Protein AF-A0A2N2JQS7-F1 (afdb_monomer)

Mean predicted aligned error: 2.93 Å

Structure (mmCIF, N/CA/C/O backbone):
data_AF-A0A2N2JQS7-F1
#
_entry.id   AF-A0A2N2JQS7-F1
#
loop_
_atom_site.group_PDB
_atom_site.id
_atom_site.type_symbol
_atom_site.label_atom_id
_atom_site.label_alt_id
_atom_site.label_comp_id
_atom_site.label_asym_id
_atom_site.label_entity_id
_atom_site.label_seq_id
_atom_site.pdbx_PDB_ins_code
_atom_site.Cartn_x
_atom_site.Cartn_y
_atom_site.Cartn_z
_atom_site.occupancy
_atom_site.B_iso_or_equiv
_atom_site.auth_seq_id
_atom_site.auth_comp_id
_atom_site.auth_asym_id
_atom_site.auth_atom_id
_atom_site.pdbx_PDB_model_num
ATOM 1 N N . MET A 1 1 ? 7.201 -9.033 -6.638 1.00 86.69 1 MET A N 1
ATOM 2 C CA . MET A 1 1 ? 7.121 -8.106 -5.489 1.00 86.69 1 MET A CA 1
ATOM 3 C C . MET A 1 1 ? 5.930 -7.166 -5.585 1.00 86.69 1 MET A C 1
ATOM 5 O O . MET A 1 1 ? 5.129 -7.233 -4.677 1.00 86.69 1 MET A O 1
ATOM 9 N N . ALA A 1 2 ? 5.724 -6.403 -6.671 1.00 93.50 2 ALA A N 1
ATOM 10 C CA . ALA A 1 2 ? 4.590 -5.461 -6.773 1.00 93.50 2 ALA A CA 1
ATOM 11 C C . ALA A 1 2 ? 3.211 -6.071 -6.422 1.00 93.50 2 ALA A C 1
ATOM 13 O O . ALA A 1 2 ? 2.520 -5.551 -5.557 1.00 93.50 2 ALA A O 1
ATOM 14 N N . MET A 1 3 ? 2.851 -7.218 -7.015 1.00 95.75 3 MET A N 1
ATOM 15 C CA . MET A 1 3 ? 1.593 -7.921 -6.697 1.00 95.75 3 MET A CA 1
ATOM 16 C C . MET A 1 3 ? 1.511 -8.414 -5.243 1.00 95.75 3 MET A C 1
ATOM 18 O O . MET A 1 3 ? 0.441 -8.385 -4.651 1.00 95.75 3 MET A O 1
ATOM 22 N N . ILE A 1 4 ? 2.635 -8.839 -4.654 1.00 95.81 4 ILE A N 1
ATOM 23 C CA . ILE A 1 4 ? 2.685 -9.278 -3.248 1.00 95.81 4 ILE A CA 1
ATOM 24 C C . ILE A 1 4 ? 2.451 -8.077 -2.328 1.00 95.81 4 ILE A C 1
ATOM 26 O O . ILE A 1 4 ? 1.682 -8.171 -1.383 1.00 95.81 4 ILE A O 1
ATOM 30 N N . SER A 1 5 ? 3.078 -6.936 -2.627 1.00 97.12 5 SER A N 1
ATOM 31 C CA . SER A 1 5 ? 2.879 -5.694 -1.879 1.00 97.12 5 SER A CA 1
ATOM 32 C C . SER A 1 5 ? 1.439 -5.185 -1.986 1.00 97.12 5 SER A C 1
ATOM 34 O O . SER A 1 5 ? 0.884 -4.753 -0.984 1.00 97.12 5 SER A O 1
ATOM 36 N N . LEU A 1 6 ? 0.809 -5.303 -3.162 1.00 97.94 6 LEU A N 1
ATOM 37 C CA . LEU A 1 6 ? -0.615 -5.000 -3.325 1.00 97.94 6 LEU A CA 1
ATOM 38 C C . LEU A 1 6 ? -1.482 -5.885 -2.420 1.00 97.94 6 LEU A C 1
ATOM 40 O O . LEU A 1 6 ? -2.264 -5.353 -1.641 1.00 97.94 6 LEU A O 1
ATOM 44 N N . GLY A 1 7 ? -1.289 -7.207 -2.465 1.00 97.94 7 GLY A N 1
ATOM 45 C CA . GLY A 1 7 ? -2.045 -8.134 -1.617 1.00 97.94 7 GLY A CA 1
ATOM 46 C C . GLY A 1 7 ? -1.824 -7.891 -0.121 1.00 97.94 7 GLY A C 1
ATOM 47 O O . GLY A 1 7 ? -2.748 -8.018 0.674 1.00 97.94 7 GLY A O 1
ATOM 48 N N . LEU A 1 8 ? -0.616 -7.476 0.270 1.00 97.88 8 LEU A N 1
ATOM 49 C CA . LEU A 1 8 ? -0.320 -7.089 1.648 1.00 97.88 8 LEU A CA 1
ATOM 50 C C . LEU A 1 8 ? -1.100 -5.835 2.068 1.00 97.88 8 LEU A C 1
ATOM 52 O O . LEU A 1 8 ? -1.670 -5.806 3.154 1.00 97.88 8 LEU A O 1
ATOM 56 N N . ALA A 1 9 ? -1.143 -4.813 1.209 1.00 98.31 9 ALA A N 1
ATOM 57 C CA . ALA A 1 9 ? -1.912 -3.597 1.460 1.00 98.31 9 ALA A CA 1
ATOM 58 C C . ALA A 1 9 ? -3.422 -3.883 1.544 1.00 98.31 9 ALA A C 1
ATOM 60 O O . ALA A 1 9 ? -4.095 -3.354 2.425 1.00 98.31 9 ALA A O 1
ATOM 61 N N . GLU A 1 10 ? -3.940 -4.750 0.668 1.00 98.38 10 GLU A N 1
ATOM 62 C CA . GLU A 1 10 ? -5.335 -5.209 0.686 1.00 98.38 10 GLU A CA 1
ATOM 63 C C . GLU A 1 10 ? -5.673 -5.932 1.995 1.00 98.38 10 GLU A C 1
ATOM 65 O O . GLU A 1 10 ? -6.642 -5.561 2.654 1.00 98.38 10 GLU A O 1
ATOM 70 N N . ALA A 1 11 ? -4.837 -6.885 2.425 1.00 98.31 11 ALA A N 1
ATOM 71 C CA . ALA A 1 11 ? -5.040 -7.615 3.677 1.00 98.31 11 ALA A CA 1
ATOM 72 C C . ALA A 1 11 ? -5.053 -6.680 4.897 1.00 98.31 11 ALA A C 1
ATOM 74 O O . ALA A 1 11 ? -5.934 -6.767 5.751 1.00 98.31 11 ALA A O 1
ATOM 75 N N . VAL A 1 12 ? -4.115 -5.727 4.954 1.00 98.44 12 VAL A N 1
ATOM 76 C CA . VAL A 1 12 ? -4.099 -4.710 6.015 1.00 98.44 12 VAL A CA 1
ATOM 77 C C . VAL A 1 12 ? -5.382 -3.880 5.998 1.00 98.44 12 VAL A C 1
ATOM 79 O O . VAL A 1 12 ? -5.969 -3.640 7.054 1.00 98.44 12 VAL A O 1
ATOM 82 N N . PHE A 1 13 ? -5.815 -3.423 4.822 1.00 98.62 13 PHE A N 1
ATOM 83 C CA . PHE A 1 13 ? -7.019 -2.609 4.685 1.00 98.62 13 PHE A CA 1
ATOM 84 C C . PHE A 1 13 ? -8.270 -3.355 5.160 1.00 98.62 13 PHE A C 1
ATOM 86 O O . PHE A 1 13 ? -9.073 -2.779 5.896 1.00 98.62 13 PHE A O 1
ATOM 93 N N . GLU A 1 14 ? -8.425 -4.624 4.782 1.00 98.44 14 GLU A N 1
ATOM 94 C CA . GLU A 1 14 ? -9.558 -5.460 5.189 1.00 98.44 14 GLU A CA 1
ATOM 95 C C . GLU A 1 14 ? -9.620 -5.628 6.712 1.00 98.44 14 GLU A C 1
ATOM 97 O O . GLU A 1 14 ? -10.659 -5.337 7.319 1.00 98.44 14 GLU A O 1
ATOM 102 N N . ASP A 1 15 ? -8.496 -5.982 7.339 1.00 98.06 15 ASP A N 1
ATOM 103 C CA . ASP A 1 15 ? -8.399 -6.137 8.794 1.00 98.06 15 ASP A CA 1
ATOM 104 C C . ASP A 1 15 ? -8.673 -4.811 9.521 1.00 98.06 15 ASP A C 1
ATOM 106 O O . ASP A 1 15 ? -9.415 -4.764 10.509 1.00 98.06 15 ASP A O 1
ATOM 110 N N . CYS A 1 16 ? -8.140 -3.697 9.009 1.00 98.25 16 CYS A N 1
ATOM 111 C CA . CYS A 1 16 ? -8.387 -2.360 9.553 1.00 98.25 16 CYS A CA 1
ATOM 112 C C . CYS A 1 16 ? -9.844 -1.933 9.427 1.00 98.25 16 CYS A C 1
ATOM 114 O O . CYS A 1 16 ? -10.396 -1.344 10.362 1.00 98.25 16 CYS A O 1
ATOM 116 N N . LEU A 1 17 ? -10.480 -2.224 8.295 1.00 98.50 17 LEU A N 1
ATOM 117 C CA . LEU A 1 17 ? -11.877 -1.899 8.058 1.00 98.50 17 LEU A CA 1
ATOM 118 C C . LEU A 1 17 ? -12.795 -2.706 8.982 1.00 98.50 17 LEU A C 1
ATOM 120 O O . LEU A 1 17 ? -13.747 -2.141 9.525 1.00 98.50 17 LEU A O 1
ATOM 124 N N . ALA A 1 18 ? -12.519 -4.000 9.167 1.00 98.19 18 ALA A N 1
ATOM 125 C CA . ALA A 1 18 ? -13.264 -4.861 10.080 1.00 98.19 18 ALA A CA 1
ATOM 126 C C . ALA A 1 18 ? -13.116 -4.380 11.530 1.00 98.19 18 ALA A C 1
ATOM 128 O O . ALA A 1 18 ? -14.108 -4.027 12.174 1.00 98.19 18 ALA A O 1
ATOM 129 N N . TYR A 1 19 ? -11.876 -4.226 12.001 1.00 97.88 19 TYR A N 1
ATOM 130 C CA . TYR A 1 19 ? -11.593 -3.773 13.362 1.00 97.88 19 TYR A CA 1
ATOM 131 C C . TYR A 1 19 ? -1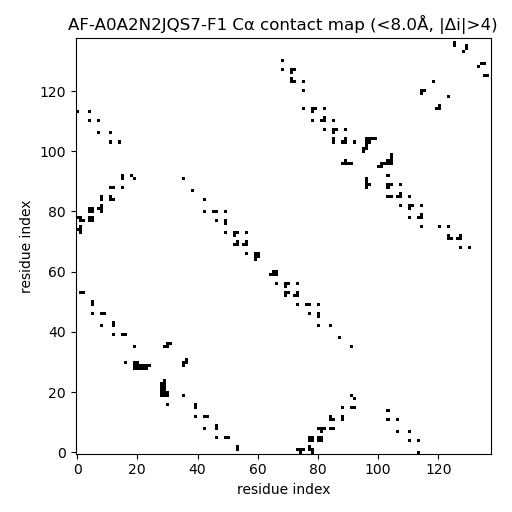2.190 -2.391 13.655 1.00 97.88 19 TYR A C 1
ATOM 133 O O . TYR A 1 19 ? -12.733 -2.156 14.736 1.00 97.88 19 TYR A O 1
ATOM 141 N N . SER A 1 20 ? -12.177 -1.481 12.675 1.00 97.88 20 SER A N 1
ATOM 142 C CA . SER A 1 20 ? -12.731 -0.133 12.844 1.00 97.88 20 SER A CA 1
ATOM 143 C C . SER A 1 20 ? -14.248 -0.102 13.037 1.00 97.88 20 SER A C 1
ATOM 145 O O . SER A 1 20 ? -14.774 0.847 13.628 1.00 97.88 20 SER A O 1
ATOM 147 N N . LYS A 1 21 ? -14.962 -1.123 12.551 1.00 98.06 21 LYS A N 1
ATOM 148 C CA . LYS A 1 21 ? -16.414 -1.265 12.732 1.00 98.06 21 LYS A CA 1
ATOM 149 C C . LYS A 1 21 ? -16.766 -1.870 14.090 1.00 98.06 21 LYS A C 1
ATOM 151 O O . LYS A 1 21 ? -17.799 -1.516 14.653 1.00 98.06 21 LYS A O 1
ATOM 156 N N . GLU A 1 22 ? -15.920 -2.752 14.611 1.00 97.25 22 GLU A N 1
ATOM 157 C CA . GLU A 1 22 ? -16.182 -3.511 15.838 1.00 97.25 22 GLU A CA 1
ATOM 158 C C . GLU A 1 22 ? -15.661 -2.813 17.096 1.00 97.25 22 GLU A C 1
ATOM 160 O O . GLU A 1 22 ? -16.313 -2.815 18.143 1.00 97.25 22 GLU A O 1
ATOM 165 N N . ARG A 1 23 ? -14.481 -2.189 17.018 1.00 97.19 23 ARG A N 1
ATOM 166 C CA . ARG A 1 23 ? -13.833 -1.586 18.181 1.00 97.19 23 ARG A CA 1
ATOM 167 C C . ARG A 1 23 ? -14.579 -0.336 18.634 1.00 97.19 23 ARG A C 1
ATOM 169 O O . ARG A 1 23 ? -14.676 0.642 17.897 1.00 97.19 23 ARG A O 1
ATOM 176 N N . ILE A 1 24 ? -15.016 -0.330 19.892 1.00 97.06 24 ILE A N 1
ATOM 177 C CA . ILE A 1 24 ? -15.674 0.816 20.531 1.00 97.06 24 ILE A CA 1
ATOM 178 C C . ILE A 1 24 ? -14.660 1.608 21.365 1.00 97.06 24 ILE A C 1
ATOM 180 O O . ILE A 1 24 ? -13.973 1.052 22.223 1.00 97.06 24 ILE A O 1
ATOM 184 N N . ALA A 1 25 ? -14.601 2.921 21.150 1.00 95.44 25 ALA A N 1
ATOM 185 C CA . ALA A 1 25 ? -13.893 3.868 22.005 1.00 95.44 25 ALA A CA 1
ATOM 186 C C . ALA A 1 25 ? -14.729 5.141 22.169 1.00 95.44 25 ALA A C 1
ATOM 188 O O . ALA A 1 25 ? -15.430 5.560 21.250 1.00 95.44 25 ALA A O 1
ATOM 189 N N . PHE A 1 26 ? -14.681 5.756 23.353 1.00 95.50 26 PHE A N 1
ATOM 190 C CA . PHE A 1 26 ? -15.491 6.942 23.670 1.00 95.50 26 PHE A CA 1
ATOM 191 C C . PHE A 1 26 ? -16.990 6.760 23.343 1.00 95.50 26 PHE A C 1
ATOM 193 O O . PHE A 1 26 ? -17.648 7.671 22.845 1.00 95.50 26 PHE A O 1
ATOM 200 N N . GLY A 1 27 ? -17.522 5.556 23.591 1.00 96.19 27 GLY A N 1
ATOM 201 C CA . GLY A 1 27 ? -18.941 5.229 23.420 1.00 96.19 27 GLY A CA 1
ATOM 202 C C . GLY A 1 27 ? -19.411 4.974 21.983 1.00 96.19 27 GLY A C 1
ATOM 203 O O . GLY A 1 27 ? -20.608 4.795 21.781 1.00 96.19 27 GLY A O 1
ATOM 204 N N . LYS A 1 28 ? -18.515 4.937 20.988 1.00 96.19 28 LYS A N 1
ATOM 205 C CA . LYS A 1 28 ? -18.867 4.675 19.581 1.00 96.19 28 LYS A CA 1
ATOM 206 C C . LYS A 1 28 ? -17.802 3.851 18.846 1.00 96.19 28 LYS A C 1
ATOM 208 O O . LYS A 1 28 ? -16.660 3.809 19.304 1.00 96.19 28 LYS A O 1
ATOM 213 N N . PRO A 1 29 ? -18.142 3.199 17.719 1.00 97.81 29 PRO A N 1
ATOM 214 C CA . PRO A 1 29 ? -17.155 2.550 16.862 1.00 97.81 29 PRO A CA 1
ATOM 215 C C . PRO A 1 29 ? -16.064 3.523 16.411 1.00 97.81 29 PRO A C 1
ATOM 217 O O . PRO A 1 29 ? -16.367 4.662 16.039 1.00 97.81 29 PRO A O 1
ATOM 220 N N . ILE A 1 30 ? -14.804 3.084 16.401 1.00 97.94 30 ILE A N 1
ATOM 221 C CA . ILE A 1 30 ? -13.679 3.957 16.035 1.00 97.94 30 ILE A CA 1
ATOM 222 C C . ILE A 1 30 ? -13.748 4.434 14.578 1.00 97.94 30 ILE A C 1
ATOM 224 O O . ILE A 1 30 ? -13.289 5.531 14.270 1.00 97.94 30 ILE A O 1
ATOM 228 N N . GLY A 1 31 ? -14.417 3.684 13.698 1.00 97.38 31 GLY A N 1
ATOM 229 C CA . GLY A 1 31 ? -14.698 4.089 12.320 1.00 97.38 31 GLY A CA 1
ATOM 230 C C . GLY A 1 31 ? -15.603 5.323 12.183 1.00 97.38 31 GLY A C 1
ATOM 231 O O . GLY A 1 31 ? -15.787 5.816 11.074 1.00 97.38 31 GLY A O 1
ATOM 232 N N . GLN A 1 32 ? -16.170 5.852 13.277 1.00 97.62 32 GLN A N 1
ATOM 233 C CA . GLN A 1 32 ? -16.872 7.143 13.276 1.00 97.62 32 GLN A CA 1
ATOM 234 C C . GLN A 1 32 ? -15.938 8.349 13.457 1.00 97.62 32 GLN A C 1
ATOM 236 O O . GLN A 1 32 ? -16.378 9.489 13.303 1.00 97.62 32 GLN A O 1
ATOM 241 N N . PHE A 1 33 ? -14.672 8.145 13.829 1.00 97.81 33 PHE A N 1
ATOM 242 C CA . PHE A 1 33 ? -13.710 9.239 13.935 1.00 97.81 33 PHE A CA 1
ATOM 243 C C . PHE A 1 33 ? -13.139 9.566 12.555 1.00 97.81 33 PHE A C 1
ATOM 245 O O . PHE A 1 33 ? -12.609 8.686 11.878 1.00 97.81 33 PHE A O 1
ATOM 252 N N . MET A 1 34 ? -13.189 10.844 12.165 1.00 97.62 34 MET A N 1
ATOM 253 C CA . MET A 1 34 ? -12.724 11.308 10.849 1.00 97.62 34 MET A CA 1
ATOM 254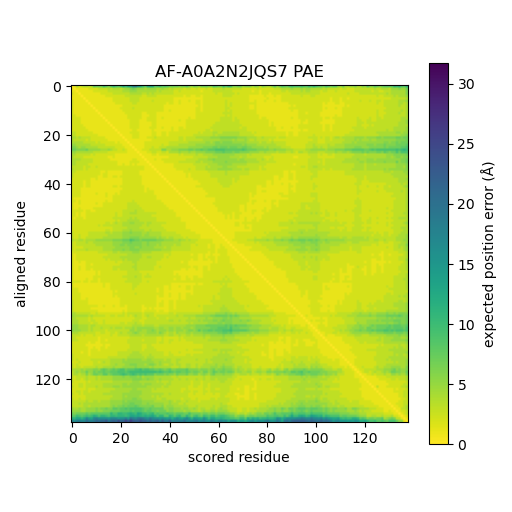 C C . MET A 1 34 ? -11.286 10.882 10.543 1.00 97.62 34 MET A C 1
ATOM 256 O O . MET A 1 34 ? -11.000 10.489 9.423 1.00 97.62 34 MET A O 1
ATOM 260 N N . ALA A 1 35 ? -10.398 10.885 11.543 1.00 96.62 35 ALA A N 1
ATOM 261 C CA . ALA A 1 35 ? -9.015 10.441 11.369 1.00 96.62 35 ALA A CA 1
ATOM 262 C C . ALA A 1 35 ? -8.921 8.998 10.836 1.00 96.62 35 ALA A C 1
ATOM 264 O O . ALA A 1 35 ? -8.169 8.737 9.903 1.00 96.62 35 ALA A O 1
ATOM 265 N N . ILE A 1 36 ? -9.735 8.081 11.372 1.00 97.88 36 ILE A N 1
ATOM 266 C CA . ILE A 1 36 ? -9.767 6.679 10.929 1.00 97.88 36 ILE A CA 1
ATOM 267 C C . ILE A 1 36 ? -10.417 6.561 9.547 1.00 97.88 36 ILE A C 1
ATOM 269 O O . ILE A 1 36 ? -9.956 5.792 8.708 1.00 97.88 36 ILE A O 1
ATOM 273 N N . GLN A 1 37 ? -11.462 7.351 9.283 1.00 98.12 37 GLN A N 1
ATOM 274 C CA . GLN A 1 37 ? -12.107 7.380 7.968 1.00 98.12 37 GLN A CA 1
ATOM 275 C C . GLN A 1 37 ? -11.156 7.863 6.873 1.00 98.12 37 GLN A C 1
ATOM 277 O O . GLN A 1 37 ? -11.130 7.263 5.804 1.00 98.12 37 GLN A O 1
ATOM 282 N N . HIS A 1 38 ? -10.358 8.900 7.144 1.00 98.44 38 HIS A N 1
ATOM 283 C CA . HIS A 1 38 ? -9.354 9.394 6.205 1.00 98.44 38 HIS A CA 1
ATOM 284 C C . HIS A 1 38 ? -8.300 8.323 5.924 1.00 98.44 38 HIS A C 1
ATOM 286 O O . HIS A 1 38 ? -8.050 8.029 4.765 1.00 98.44 38 HIS A O 1
ATOM 292 N N . TYR A 1 39 ? -7.778 7.653 6.959 1.00 98.31 39 TYR A N 1
ATOM 293 C CA . TYR A 1 39 ? -6.812 6.565 6.771 1.00 98.31 39 TYR A CA 1
ATOM 294 C C . TYR A 1 39 ? -7.352 5.459 5.863 1.00 98.31 39 TYR A C 1
ATOM 296 O O . TYR A 1 39 ? -6.670 5.032 4.936 1.00 98.31 39 TYR A O 1
ATOM 304 N N . LEU A 1 40 ? -8.581 4.998 6.108 1.00 98.44 40 LEU A N 1
ATOM 305 C CA . LEU A 1 40 ? -9.200 3.954 5.290 1.00 98.44 40 LEU A CA 1
ATOM 306 C C . LEU A 1 40 ? -9.490 4.440 3.862 1.00 98.44 40 LEU A C 1
ATOM 308 O O . LEU A 1 40 ? -9.298 3.683 2.913 1.00 98.44 40 LEU A O 1
ATOM 312 N N . ALA A 1 41 ? -9.931 5.688 3.692 1.00 98.62 41 ALA A N 1
ATOM 313 C CA . ALA A 1 41 ? -10.176 6.266 2.374 1.00 98.62 41 ALA A CA 1
ATOM 314 C C . ALA A 1 41 ? -8.880 6.393 1.559 1.00 98.62 41 ALA A C 1
ATOM 316 O O . ALA A 1 41 ? -8.845 5.966 0.405 1.00 98.62 41 ALA A O 1
ATOM 317 N N . ASP A 1 42 ? -7.813 6.909 2.169 1.00 98.50 42 ASP A N 1
ATOM 318 C CA . ASP A 1 42 ? -6.505 7.060 1.531 1.00 98.50 42 ASP A CA 1
ATOM 319 C C . ASP A 1 42 ? -5.922 5.693 1.153 1.00 98.50 42 ASP A C 1
ATOM 321 O O . ASP A 1 42 ? -5.515 5.504 0.006 1.00 98.50 42 ASP A O 1
ATOM 325 N N . MET A 1 43 ? -5.989 4.704 2.056 1.00 98.50 43 MET A N 1
ATOM 326 C CA . MET A 1 43 ? -5.592 3.323 1.756 1.00 98.50 43 MET A CA 1
ATOM 327 C C . MET A 1 43 ? -6.356 2.764 0.551 1.00 98.50 43 MET A C 1
ATOM 329 O O . MET A 1 43 ? -5.744 2.214 -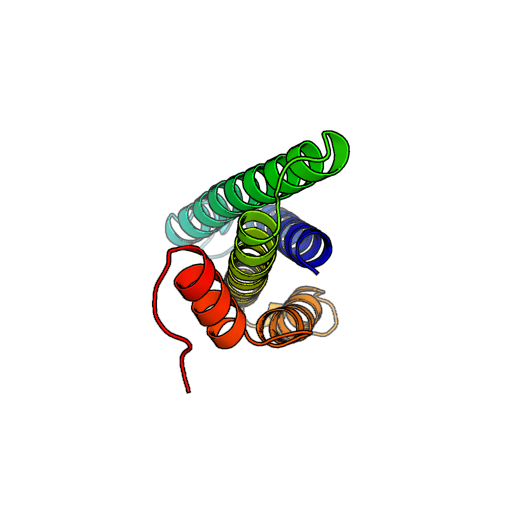0.362 1.00 98.50 43 MET A O 1
ATOM 333 N N . ALA A 1 44 ? -7.682 2.931 0.502 1.00 98.69 44 ALA A N 1
ATOM 334 C CA . ALA A 1 44 ? -8.493 2.437 -0.609 1.00 98.69 44 ALA A CA 1
ATOM 335 C C . ALA A 1 44 ? -8.109 3.088 -1.951 1.00 98.69 44 ALA A C 1
ATOM 337 O O . ALA A 1 44 ? -7.985 2.391 -2.961 1.00 98.69 44 ALA A O 1
ATOM 338 N N . ILE A 1 45 ? -7.879 4.407 -1.963 1.00 98.69 45 ILE A N 1
ATOM 339 C CA . ILE A 1 45 ? -7.434 5.147 -3.154 1.00 98.69 45 ILE A CA 1
ATOM 340 C C . ILE A 1 45 ? -6.069 4.633 -3.618 1.00 98.69 45 ILE A C 1
ATOM 342 O O . ILE A 1 45 ? -5.884 4.310 -4.790 1.00 98.69 45 ILE A O 1
ATOM 346 N N . GLN A 1 46 ? -5.113 4.538 -2.698 1.00 98.50 46 GLN A N 1
ATOM 347 C CA . GLN A 1 46 ? -3.751 4.106 -2.987 1.00 98.50 46 GLN A CA 1
ATOM 348 C C . GLN A 1 46 ? -3.700 2.666 -3.517 1.00 98.50 46 GLN A C 1
ATOM 350 O O . GLN A 1 46 ? -3.021 2.399 -4.510 1.00 98.50 46 GLN A O 1
ATOM 355 N N . ILE A 1 47 ? -4.460 1.750 -2.910 1.00 98.56 47 ILE A N 1
ATOM 356 C CA . ILE A 1 47 ? -4.585 0.357 -3.361 1.00 98.56 47 ILE A CA 1
ATOM 357 C C . ILE A 1 47 ? -5.108 0.302 -4.800 1.00 98.56 47 ILE A C 1
ATOM 359 O O . ILE A 1 47 ? -4.538 -0.400 -5.635 1.00 98.56 47 ILE A O 1
ATOM 363 N N . GLU A 1 48 ? -6.150 1.071 -5.122 1.00 98.56 48 GLU A N 1
ATOM 364 C CA . GLU A 1 48 ? -6.704 1.124 -6.478 1.00 98.56 48 GLU A CA 1
ATOM 365 C C . GLU A 1 48 ? -5.692 1.684 -7.491 1.00 98.56 48 GLU A C 1
ATOM 367 O O . GLU A 1 48 ? -5.538 1.150 -8.591 1.00 98.56 48 GLU A O 1
ATOM 372 N N . LEU A 1 49 ? -4.933 2.718 -7.123 1.00 98.38 49 LEU A N 1
ATOM 373 C CA . LEU A 1 49 ? -3.874 3.263 -7.977 1.00 98.38 49 LEU A CA 1
ATOM 374 C C . LEU A 1 49 ? -2.746 2.247 -8.215 1.00 98.38 49 LEU A C 1
ATOM 376 O O . LEU A 1 49 ? -2.287 2.089 -9.351 1.00 98.38 49 LEU A O 1
ATOM 380 N N . ALA A 1 50 ? -2.327 1.516 -7.179 1.00 98.00 50 ALA A N 1
ATOM 381 C CA . ALA A 1 50 ? -1.313 0.472 -7.301 1.00 98.00 50 ALA A CA 1
ATOM 382 C C . ALA A 1 50 ? -1.798 -0.681 -8.184 1.00 98.00 50 ALA A C 1
ATOM 384 O O . ALA A 1 50 ? -1.066 -1.131 -9.070 1.00 98.00 50 ALA A O 1
ATOM 385 N N . ARG A 1 51 ? -3.049 -1.109 -7.996 1.00 98.25 51 ARG A N 1
ATOM 386 C CA . ARG A 1 51 ? -3.709 -2.131 -8.810 1.00 98.25 51 ARG A CA 1
ATOM 387 C C . ARG A 1 51 ? -3.738 -1.739 -10.286 1.00 98.25 51 ARG A C 1
ATOM 389 O O . ARG A 1 51 ? -3.311 -2.523 -11.132 1.00 98.25 51 ARG A O 1
ATOM 396 N N . ASN A 1 52 ? -4.153 -0.512 -10.594 1.00 98.25 52 ASN A N 1
ATOM 397 C CA . ASN A 1 52 ? -4.191 -0.007 -11.967 1.00 98.25 52 ASN A CA 1
ATOM 398 C C . ASN A 1 52 ? -2.804 0.028 -12.619 1.00 98.25 52 ASN A C 1
ATOM 400 O O . ASN A 1 52 ? -2.645 -0.379 -13.771 1.00 98.25 52 ASN A O 1
ATOM 404 N N . LEU A 1 53 ? -1.777 0.460 -11.885 1.00 97.81 53 LEU A N 1
ATOM 405 C CA . LEU A 1 53 ? -0.405 0.489 -12.389 1.00 97.81 53 LEU A CA 1
ATOM 406 C C . LEU A 1 53 ? 0.148 -0.922 -12.655 1.00 97.81 53 LEU A C 1
ATOM 408 O O . LEU A 1 53 ? 0.792 -1.154 -13.681 1.00 97.81 53 LEU A O 1
ATOM 412 N N . ILE A 1 54 ? -0.141 -1.875 -11.764 1.00 97.75 54 ILE A N 1
ATOM 413 C CA . ILE A 1 54 ? 0.236 -3.284 -11.928 1.00 97.75 54 ILE A CA 1
ATOM 414 C C . ILE A 1 54 ? -0.462 -3.891 -13.147 1.00 97.75 54 ILE A C 1
ATOM 416 O O . ILE A 1 54 ? 0.204 -4.513 -13.975 1.00 97.75 54 ILE A O 1
ATOM 420 N N . PHE A 1 55 ? -1.770 -3.678 -13.308 1.00 97.81 55 PHE A N 1
ATOM 421 C CA . PHE A 1 55 ? -2.499 -4.208 -14.459 1.00 97.81 55 PHE A CA 1
ATOM 422 C C . PHE A 1 55 ? -2.088 -3.555 -15.775 1.00 97.81 55 PHE A C 1
ATOM 424 O O . PHE A 1 55 ? -1.978 -4.256 -16.778 1.00 97.81 55 PHE A O 1
ATOM 431 N N . LYS A 1 56 ? -1.764 -2.256 -15.781 1.00 97.94 56 LYS A N 1
ATOM 432 C CA . LYS A 1 56 ? -1.147 -1.610 -16.948 1.00 97.94 56 LYS A CA 1
ATOM 433 C C . LYS A 1 56 ? 0.154 -2.322 -17.331 1.00 97.94 56 LYS A C 1
ATOM 435 O O . LYS A 1 56 ? 0.362 -2.627 -18.501 1.00 97.94 56 LYS A O 1
ATOM 440 N N . CYS A 1 57 ? 1.021 -2.600 -16.357 1.00 97.38 57 CYS A N 1
ATOM 441 C CA . CYS A 1 57 ? 2.277 -3.306 -16.602 1.00 97.38 57 CYS A CA 1
ATOM 442 C C . CYS A 1 57 ? 2.048 -4.728 -17.143 1.00 97.38 57 CYS A C 1
ATOM 444 O O . CYS A 1 57 ? 2.739 -5.137 -18.075 1.00 97.38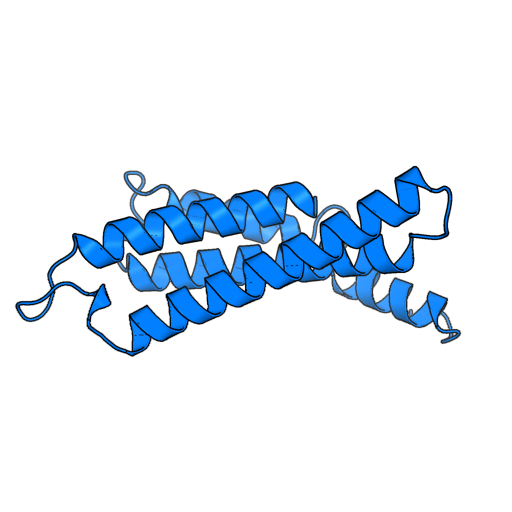 57 CYS A O 1
ATOM 446 N N . ALA A 1 58 ? 1.085 -5.466 -16.583 1.00 97.38 58 ALA A N 1
ATOM 447 C CA . ALA A 1 58 ? 0.724 -6.802 -17.054 1.00 97.38 58 ALA A CA 1
ATOM 448 C C . ALA A 1 58 ? 0.223 -6.761 -18.504 1.00 97.38 58 ALA A C 1
ATOM 450 O O . ALA A 1 58 ? 0.731 -7.485 -19.353 1.00 97.38 58 ALA A O 1
ATOM 451 N N . TRP A 1 59 ? -0.677 -5.827 -18.814 1.00 98.44 59 TRP A N 1
ATOM 452 C CA . TRP A 1 59 ? -1.198 -5.642 -20.163 1.00 98.44 59 TRP A CA 1
ATOM 453 C C . TRP A 1 59 ? -0.096 -5.311 -21.179 1.00 98.44 59 TRP A C 1
ATOM 455 O O . TRP A 1 59 ? -0.074 -5.884 -22.266 1.00 98.44 59 TRP A O 1
ATOM 465 N N . LEU A 1 60 ? 0.851 -4.428 -20.838 1.00 98.38 60 LEU A N 1
ATOM 466 C CA . LEU A 1 60 ? 1.993 -4.129 -21.711 1.00 98.38 60 LEU A CA 1
ATOM 467 C C . LEU A 1 60 ? 2.840 -5.382 -21.977 1.00 98.38 60 LEU A C 1
ATOM 469 O O . LEU A 1 60 ? 3.212 -5.634 -23.121 1.00 98.38 60 LEU A O 1
ATOM 473 N N . CYS A 1 61 ? 3.098 -6.177 -20.935 1.00 97.31 61 CYS A N 1
ATOM 474 C CA . CYS A 1 61 ? 3.849 -7.427 -21.028 1.00 97.31 61 CYS A CA 1
ATOM 475 C C . CYS A 1 61 ? 3.152 -8.442 -21.947 1.00 97.31 61 CYS A C 1
ATOM 477 O O . CYS A 1 61 ? 3.785 -8.974 -22.858 1.00 97.31 61 CYS A O 1
ATOM 479 N N . ASP A 1 62 ? 1.846 -8.650 -21.767 1.00 98.31 62 ASP A N 1
ATOM 480 C CA . ASP A 1 62 ? 1.047 -9.588 -22.566 1.00 98.31 62 ASP A CA 1
ATOM 481 C C . ASP A 1 62 ? 0.981 -9.192 -24.049 1.00 98.31 62 ASP A C 1
ATOM 483 O O . ASP A 1 62 ? 0.906 -10.050 -24.927 1.00 98.31 62 ASP A O 1
ATOM 487 N N . ASN A 1 63 ? 1.053 -7.890 -24.344 1.00 98.25 63 ASN A N 1
ATOM 488 C CA . ASN A 1 63 ? 1.059 -7.361 -25.710 1.00 98.25 63 ASN A CA 1
ATOM 489 C C . ASN A 1 63 ? 2.473 -7.220 -26.307 1.00 98.25 63 ASN A C 1
ATOM 491 O O . ASN A 1 63 ? 2.623 -6.681 -27.403 1.00 98.25 63 ASN A O 1
ATOM 495 N N . GLY A 1 64 ? 3.521 -7.669 -25.606 1.00 97.56 64 GLY A N 1
ATOM 496 C CA . GLY A 1 64 ? 4.909 -7.558 -26.069 1.00 97.56 64 GLY A CA 1
ATOM 497 C C . GLY A 1 64 ? 5.414 -6.115 -26.199 1.00 97.56 64 GLY A C 1
ATOM 498 O O . GLY A 1 64 ? 6.370 -5.854 -26.931 1.00 97.56 64 GLY A O 1
ATOM 499 N N . LEU A 1 65 ? 4.770 -5.166 -25.516 1.00 98.19 65 LEU A N 1
ATOM 500 C CA . LEU A 1 65 ? 5.150 -3.757 -25.501 1.00 98.19 65 LEU A CA 1
ATOM 501 C C . LEU A 1 65 ? 6.209 -3.498 -24.416 1.00 98.19 65 LEU A C 1
ATOM 503 O O . LEU A 1 65 ? 6.260 -4.221 -23.422 1.00 98.19 65 LEU A O 1
ATOM 507 N N . PRO A 1 66 ? 7.055 -2.459 -24.548 1.00 96.50 66 PRO A N 1
ATOM 508 C CA . PRO A 1 66 ? 7.995 -2.090 -23.491 1.00 96.50 66 PRO A CA 1
ATOM 509 C C . PRO A 1 66 ? 7.271 -1.794 -22.169 1.00 96.50 66 PRO A C 1
ATOM 511 O O . PRO A 1 66 ? 6.359 -0.975 -22.138 1.00 96.50 66 PRO A O 1
ATOM 514 N N . TYR A 1 67 ? 7.699 -2.444 -21.082 1.00 96.88 67 TYR A N 1
ATOM 515 C CA . TYR A 1 67 ? 7.053 -2.341 -19.761 1.00 96.88 67 TYR A CA 1
ATOM 516 C C . TYR A 1 67 ? 8.038 -2.127 -18.599 1.00 96.88 67 TYR A C 1
ATOM 518 O O . TYR A 1 67 ? 7.653 -2.136 -17.433 1.00 96.88 67 TYR A O 1
ATOM 526 N N . HIS A 1 68 ? 9.334 -1.977 -18.884 1.00 94.56 68 HIS A N 1
ATOM 527 C CA . HIS A 1 68 ? 10.381 -1.937 -17.857 1.00 94.56 68 HIS A CA 1
ATOM 528 C C . HIS A 1 68 ? 10.246 -0.731 -16.910 1.00 94.56 68 HIS A C 1
ATOM 530 O O . HIS A 1 68 ? 10.520 -0.856 -15.716 1.00 94.56 68 HIS A O 1
ATOM 536 N N . VAL A 1 69 ? 9.795 0.420 -17.422 1.00 95.94 69 VAL A N 1
ATOM 537 C CA . VAL A 1 69 ? 9.537 1.618 -16.610 1.00 95.94 69 VAL A CA 1
ATOM 538 C C . VAL A 1 69 ? 8.320 1.395 -15.717 1.00 95.94 69 VAL A C 1
ATOM 540 O O . VAL A 1 69 ? 8.415 1.567 -14.503 1.00 95.94 69 VAL A O 1
ATOM 543 N N . GLU A 1 70 ? 7.205 0.940 -16.289 1.00 97.25 70 GLU A N 1
ATOM 544 C CA . GLU A 1 70 ? 5.974 0.627 -15.563 1.00 97.25 70 GLU A CA 1
ATOM 545 C C . GLU A 1 70 ? 6.186 -0.437 -14.486 1.00 97.25 70 GLU A C 1
ATOM 547 O O . GLU A 1 70 ? 5.663 -0.289 -13.386 1.00 97.25 70 GLU A O 1
ATOM 552 N N . ALA A 1 71 ? 6.988 -1.469 -14.754 1.00 95.88 71 ALA A N 1
ATOM 553 C CA . ALA A 1 71 ? 7.317 -2.501 -13.775 1.00 95.88 71 ALA A CA 1
ATOM 554 C C . ALA A 1 71 ? 8.069 -1.926 -12.568 1.00 95.88 71 ALA A C 1
ATOM 556 O O . ALA A 1 71 ? 7.753 -2.252 -11.420 1.00 95.88 71 ALA A O 1
ATOM 557 N N . SER A 1 72 ? 9.043 -1.047 -12.818 1.00 96.06 72 SER A N 1
ATOM 558 C CA . SER A 1 72 ? 9.787 -0.352 -11.765 1.00 96.06 72 SER A CA 1
ATOM 559 C C . SER A 1 72 ? 8.884 0.594 -10.972 1.00 96.06 72 SER A C 1
ATOM 561 O O . SER A 1 72 ? 8.910 0.563 -9.741 1.00 96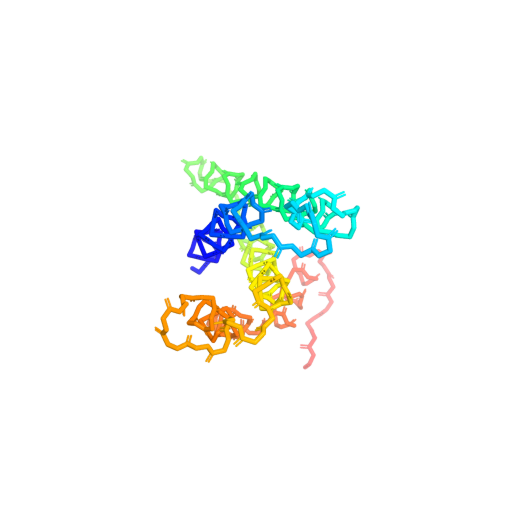.06 72 SER A O 1
ATOM 563 N N . MET A 1 73 ? 8.028 1.367 -11.648 1.00 97.12 73 MET A N 1
ATOM 564 C CA . MET A 1 73 ? 7.033 2.229 -10.999 1.00 97.12 73 MET A CA 1
ATOM 565 C C . MET A 1 73 ? 6.072 1.409 -10.130 1.00 97.12 73 MET A C 1
ATOM 567 O O . MET A 1 73 ? 5.861 1.746 -8.968 1.00 97.12 73 MET A O 1
ATOM 571 N N . ALA A 1 74 ? 5.547 0.300 -10.660 1.00 97.19 74 ALA A N 1
ATOM 572 C CA . ALA A 1 74 ? 4.638 -0.597 -9.955 1.00 97.19 74 ALA A CA 1
ATOM 573 C C . ALA A 1 74 ? 5.288 -1.186 -8.700 1.00 97.19 74 ALA A C 1
ATOM 575 O O . ALA A 1 74 ? 4.667 -1.204 -7.641 1.00 97.19 74 ALA A O 1
ATOM 576 N N . LYS A 1 75 ? 6.549 -1.636 -8.791 1.00 95.56 75 LYS A N 1
ATOM 577 C CA . LYS A 1 75 ? 7.285 -2.162 -7.632 1.00 95.56 75 LYS A CA 1
ATOM 578 C C . LYS A 1 75 ? 7.428 -1.109 -6.546 1.00 95.56 75 LYS A C 1
ATOM 580 O O . LYS A 1 75 ? 7.158 -1.419 -5.391 1.00 95.56 75 LYS A O 1
ATOM 585 N N . ILE A 1 76 ? 7.888 0.090 -6.904 1.00 96.75 76 ILE A N 1
ATOM 586 C CA . ILE A 1 76 ? 8.143 1.167 -5.941 1.00 96.75 76 ILE A CA 1
ATOM 587 C C . ILE A 1 76 ? 6.833 1.551 -5.263 1.00 96.75 76 ILE A C 1
ATOM 589 O O . ILE A 1 76 ? 6.712 1.406 -4.049 1.00 96.75 76 ILE A O 1
ATOM 593 N N . TYR A 1 77 ? 5.835 1.923 -6.063 1.00 97.69 77 TYR A N 1
ATOM 594 C CA . TYR A 1 77 ? 4.577 2.456 -5.564 1.00 97.69 77 TYR A CA 1
ATOM 595 C C . TYR A 1 77 ? 3.805 1.439 -4.717 1.00 97.69 77 TYR A C 1
ATOM 597 O O . TYR A 1 77 ? 3.390 1.756 -3.608 1.00 97.69 77 TYR A O 1
ATOM 605 N N . ALA A 1 78 ? 3.690 0.186 -5.173 1.00 97.62 78 ALA A N 1
ATOM 606 C CA . ALA A 1 78 ? 3.014 -0.846 -4.389 1.00 97.62 78 ALA A CA 1
ATOM 607 C C . ALA A 1 78 ? 3.751 -1.153 -3.073 1.00 97.62 78 ALA A C 1
ATOM 609 O O . ALA A 1 78 ? 3.104 -1.408 -2.062 1.00 97.62 78 ALA A O 1
ATOM 610 N N . SER A 1 79 ? 5.092 -1.119 -3.063 1.00 97.44 79 SER A N 1
ATOM 611 C CA . SER A 1 79 ? 5.868 -1.339 -1.833 1.00 97.44 79 SER A CA 1
ATOM 612 C C . SER A 1 79 ? 5.727 -0.197 -0.823 1.00 97.44 79 SER A C 1
ATOM 614 O O . SER A 1 79 ? 5.627 -0.472 0.370 1.00 97.44 79 SER A O 1
ATOM 616 N N . ASP A 1 80 ? 5.674 1.053 -1.296 1.00 96.94 80 ASP A N 1
ATOM 617 C CA . ASP A 1 80 ? 5.442 2.234 -0.457 1.00 96.94 80 ASP A CA 1
ATOM 618 C C . ASP A 1 80 ? 4.071 2.159 0.215 1.00 96.94 80 ASP A C 1
ATOM 620 O O . ASP A 1 80 ? 3.973 2.260 1.436 1.00 96.94 80 ASP A O 1
ATOM 624 N N . ILE A 1 81 ? 3.028 1.882 -0.569 1.00 97.62 81 ILE A N 1
ATOM 625 C CA . ILE A 1 81 ? 1.658 1.788 -0.054 1.00 97.62 81 ILE A CA 1
ATOM 626 C C . ILE A 1 81 ? 1.513 0.630 0.924 1.00 97.62 81 ILE A C 1
ATOM 628 O O . ILE A 1 81 ? 0.851 0.780 1.942 1.00 97.62 81 ILE A O 1
ATOM 632 N N . ALA A 1 82 ? 2.135 -0.520 0.658 1.00 98.06 82 ALA A N 1
ATOM 633 C CA . ALA A 1 82 ? 2.082 -1.644 1.587 1.00 98.06 82 ALA A CA 1
ATOM 634 C C . ALA A 1 82 ? 2.664 -1.279 2.960 1.00 98.06 82 ALA A C 1
ATOM 636 O O . ALA A 1 82 ? 2.086 -1.631 3.989 1.00 98.06 82 ALA A O 1
ATOM 637 N N . LEU A 1 83 ? 3.784 -0.550 2.980 1.00 98.00 83 LEU A N 1
ATOM 638 C CA . LEU A 1 83 ? 4.390 -0.075 4.220 1.00 98.00 83 LEU A CA 1
ATOM 639 C C . LEU A 1 83 ? 3.544 1.011 4.895 1.00 98.00 83 LEU A C 1
ATOM 641 O O . LEU A 1 83 ? 3.363 0.980 6.116 1.00 98.00 83 LEU A O 1
ATOM 645 N N . GLU A 1 84 ? 3.021 1.962 4.126 1.00 98.00 84 GLU A N 1
ATOM 646 C CA . GLU A 1 84 ? 2.164 3.028 4.642 1.00 98.00 84 GLU A CA 1
ATOM 647 C C . GLU A 1 84 ? 0.880 2.455 5.250 1.00 98.00 84 GLU A C 1
ATOM 649 O O . GLU A 1 84 ? 0.587 2.718 6.417 1.00 98.00 84 GLU A O 1
ATOM 654 N N . ALA A 1 85 ? 0.176 1.594 4.511 1.00 98.31 85 ALA A N 1
ATOM 655 C CA . ALA A 1 85 ? -1.021 0.901 4.969 1.00 98.31 85 ALA A CA 1
ATOM 656 C C . ALA A 1 85 ? -0.735 0.112 6.248 1.00 98.31 85 ALA A C 1
ATOM 658 O O . ALA A 1 85 ? -1.438 0.292 7.240 1.00 98.31 85 ALA A O 1
ATOM 659 N N . ALA A 1 86 ? 0.330 -0.700 6.281 1.00 98.19 86 ALA A N 1
ATOM 660 C CA . ALA A 1 86 ? 0.693 -1.465 7.474 1.00 98.19 86 ALA A CA 1
ATOM 661 C C . ALA A 1 86 ? 1.021 -0.564 8.674 1.0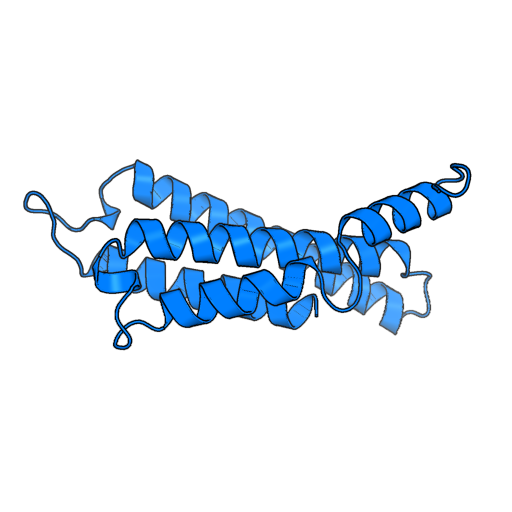0 98.19 86 ALA A C 1
ATOM 663 O O . ALA A 1 86 ? 0.643 -0.867 9.805 1.00 98.19 86 ALA A O 1
ATOM 664 N N . THR A 1 87 ? 1.676 0.575 8.439 1.00 98.12 87 THR A N 1
A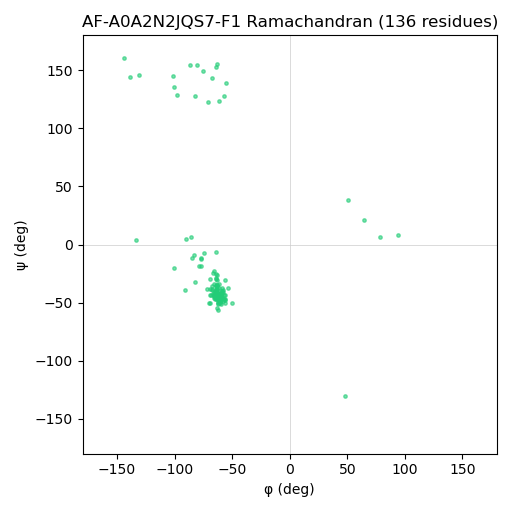TOM 665 C CA . THR A 1 87 ? 1.963 1.566 9.485 1.00 98.12 87 THR A CA 1
ATOM 666 C C . THR A 1 87 ? 0.673 2.188 10.022 1.00 98.12 87 THR A C 1
ATOM 668 O O . THR A 1 87 ? 0.485 2.259 11.236 1.00 98.12 87 THR A O 1
ATOM 671 N N . LYS A 1 88 ? -0.267 2.561 9.146 1.00 98.25 88 LYS A N 1
ATOM 672 C CA . LYS A 1 88 ? -1.594 3.040 9.561 1.00 98.25 88 LYS A CA 1
ATOM 673 C C . LYS A 1 88 ? -2.416 1.961 10.251 1.00 98.25 88 LYS A C 1
ATOM 675 O O . LYS A 1 88 ? -3.115 2.268 11.212 1.00 98.25 88 LYS A O 1
ATOM 680 N N . GLY A 1 89 ? -2.270 0.703 9.854 1.00 98.00 89 GLY A N 1
ATOM 681 C CA . GLY A 1 89 ? -2.867 -0.425 10.557 1.00 98.00 89 GLY A CA 1
ATOM 682 C C . GLY A 1 89 ? -2.356 -0.555 11.987 1.00 98.00 89 GLY A C 1
ATOM 683 O O . GLY A 1 89 ? -3.160 -0.695 12.910 1.00 98.00 89 GLY A O 1
ATOM 684 N N . MET A 1 90 ? -1.042 -0.413 12.203 1.00 98.00 90 MET A N 1
ATOM 685 C CA . MET A 1 90 ? -0.460 -0.381 13.552 1.00 98.00 90 MET A CA 1
ATOM 686 C C . MET A 1 90 ? -1.037 0.773 14.388 1.00 98.00 90 MET A C 1
ATOM 688 O O . MET A 1 90 ? -1.332 0.586 15.567 1.00 98.00 90 MET A O 1
ATOM 692 N N . GLU A 1 91 ? -1.249 1.950 13.790 1.00 97.12 91 GLU A N 1
ATOM 693 C CA . GLU A 1 91 ? -1.883 3.092 14.467 1.00 97.12 91 GLU A CA 1
ATOM 694 C C . GLU A 1 91 ? -3.360 2.819 14.823 1.00 97.12 91 GLU A C 1
ATOM 696 O O . GLU A 1 91 ? -3.778 3.104 15.946 1.00 97.12 91 GLU A O 1
ATOM 701 N N . ILE A 1 92 ? -4.143 2.231 13.908 1.00 97.69 92 ILE A N 1
ATOM 702 C CA . ILE A 1 92 ? -5.567 1.897 14.110 1.00 97.69 92 ILE A CA 1
ATOM 703 C C . ILE A 1 92 ? -5.739 0.857 15.225 1.00 97.69 92 ILE A C 1
ATOM 705 O O . ILE A 1 92 ? -6.599 1.003 16.098 1.00 97.69 92 ILE A O 1
ATOM 709 N N . PHE A 1 93 ? -4.917 -0.194 15.211 1.00 97.62 93 PHE A N 1
ATOM 710 C CA . PHE A 1 93 ? -4.961 -1.257 16.214 1.00 97.62 93 PHE A CA 1
ATOM 711 C C . PHE A 1 93 ? -4.305 -0.842 17.540 1.00 97.62 93 PHE A C 1
ATOM 713 O O . PHE A 1 93 ? -4.575 -1.447 18.584 1.00 97.62 93 PHE A O 1
ATOM 720 N N . ALA A 1 94 ? -3.476 0.205 17.524 1.00 95.44 94 ALA A N 1
ATOM 721 C CA . ALA A 1 94 ? -2.734 0.717 18.668 1.00 95.44 94 ALA A CA 1
ATOM 722 C C . ALA A 1 94 ? -2.014 -0.421 19.422 1.00 95.44 94 ALA A C 1
ATOM 724 O O . ALA A 1 94 ? -1.345 -1.254 18.813 1.00 95.44 94 ALA A O 1
ATOM 725 N N . GLY A 1 95 ? -2.161 -0.498 20.749 1.00 94.94 95 GLY A N 1
ATOM 726 C CA . GLY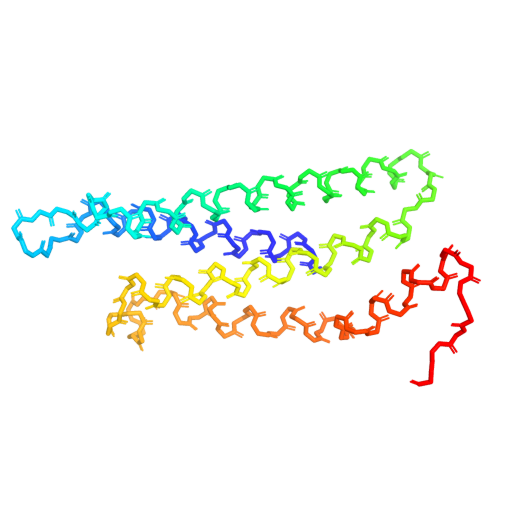 A 1 95 ? -1.521 -1.539 21.559 1.00 94.94 95 GLY A CA 1
ATOM 727 C C . GLY A 1 95 ? -1.862 -2.971 21.126 1.00 94.94 95 GLY A C 1
ATOM 728 O O . GLY A 1 95 ? -1.009 -3.846 21.233 1.00 94.94 95 GLY A O 1
ATOM 729 N N . TYR A 1 96 ? -3.061 -3.209 20.579 1.00 96.00 96 TYR A N 1
ATOM 730 C CA . TYR A 1 96 ? -3.453 -4.538 20.102 1.00 96.00 96 TYR A CA 1
ATOM 731 C C . TYR A 1 96 ? -2.669 -4.956 18.849 1.00 96.00 96 TYR A C 1
ATOM 733 O O . TYR A 1 96 ? -2.358 -6.133 18.683 1.00 96.00 96 TYR A O 1
ATOM 741 N N . GLY A 1 97 ? -2.254 -3.993 18.021 1.00 95.31 97 GLY A N 1
ATOM 742 C CA . GLY A 1 97 ? -1.497 -4.248 16.792 1.00 95.31 97 GLY A CA 1
ATOM 743 C C . GLY A 1 97 ? -0.104 -4.819 17.048 1.00 95.31 97 GLY A C 1
ATOM 744 O O . GLY A 1 97 ? 0.431 -5.509 16.193 1.00 95.31 97 GLY A O 1
ATOM 745 N N . TYR A 1 98 ? 0.460 -4.593 18.240 1.00 95.56 98 TYR A N 1
ATOM 746 C CA . TYR A 1 98 ? 1.750 -5.153 18.662 1.00 95.56 98 TYR A CA 1
ATOM 747 C C . TYR A 1 98 ? 1.653 -6.583 19.208 1.00 95.56 98 TYR A C 1
ATOM 749 O O . TYR A 1 98 ? 2.680 -7.210 19.474 1.00 95.56 98 TYR A O 1
ATOM 757 N N . THR A 1 99 ? 0.442 -7.097 19.420 1.00 95.50 99 THR A N 1
ATOM 758 C CA . THR A 1 99 ? 0.245 -8.450 19.944 1.00 95.50 99 THR A CA 1
ATOM 759 C C . THR A 1 99 ? 0.386 -9.487 18.834 1.00 95.50 99 THR A C 1
ATOM 761 O O . THR A 1 99 ? 0.129 -9.211 17.665 1.00 95.50 99 THR A O 1
ATOM 764 N N . MET A 1 100 ? 0.760 -10.714 19.203 1.00 94.00 100 MET A N 1
ATOM 765 C CA . MET A 1 100 ? 0.818 -11.840 18.260 1.00 94.00 100 MET A CA 1
ATOM 766 C C . MET A 1 100 ? -0.570 -12.383 17.885 1.00 94.00 100 MET A C 1
ATOM 768 O O . MET A 1 100 ? -0.664 -13.237 17.011 1.00 94.00 100 MET A O 1
ATOM 772 N N . GLU A 1 101 ? -1.629 -11.905 18.545 1.00 92.25 101 GLU A N 1
ATOM 773 C CA . GLU A 1 101 ? -3.026 -12.209 18.209 1.00 92.25 101 GLU A CA 1
ATOM 774 C C . GLU A 1 101 ? -3.518 -11.377 17.016 1.00 92.25 101 GLU A C 1
ATOM 776 O O . GLU A 1 101 ? -4.507 -11.730 16.378 1.00 92.25 101 GLU A O 1
ATOM 781 N N . SER A 1 102 ? 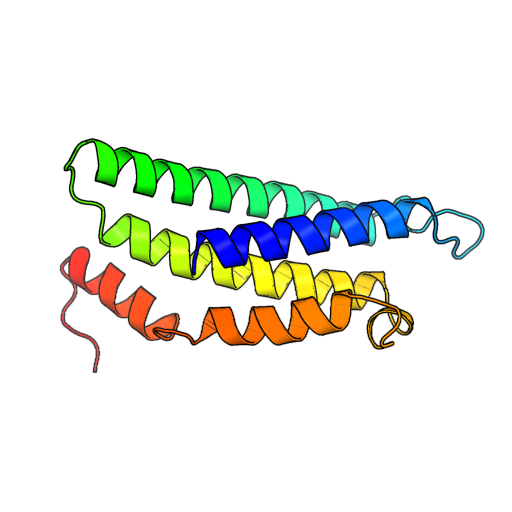-2.816 -10.284 16.698 1.00 93.00 102 SER A N 1
ATOM 782 C CA . SER A 1 102 ? -3.044 -9.480 15.505 1.00 93.00 102 SER A CA 1
ATOM 783 C C . SER A 1 102 ? -2.017 -9.812 14.423 1.00 93.00 102 SER A C 1
ATOM 785 O O . SER A 1 102 ? -0.804 -9.865 14.662 1.00 93.00 102 SER A O 1
ATOM 787 N N . ASP A 1 103 ? -2.500 -9.951 13.192 1.00 95.88 103 ASP A N 1
ATOM 788 C CA . ASP A 1 103 ? -1.644 -10.116 12.020 1.00 95.88 103 ASP A CA 1
ATOM 789 C C . ASP A 1 103 ? -0.997 -8.793 11.560 1.00 95.88 103 ASP A C 1
ATOM 791 O O . ASP A 1 103 ? -0.028 -8.814 10.800 1.00 95.88 103 ASP A O 1
ATOM 795 N N . ILE A 1 104 ? -1.438 -7.639 12.082 1.00 96.94 104 ILE A N 1
ATOM 796 C CA . ILE A 1 104 ? -0.954 -6.314 11.663 1.00 96.94 104 ILE A CA 1
ATOM 797 C C . ILE A 1 104 ? 0.557 -6.148 11.884 1.00 96.94 104 ILE A C 1
ATOM 799 O O . ILE A 1 104 ? 1.255 -5.682 10.981 1.00 96.94 104 ILE A O 1
ATOM 803 N N . GLN A 1 105 ? 1.111 -6.588 13.023 1.00 96.50 105 GLN A N 1
ATOM 804 C CA . GLN A 1 105 ? 2.569 -6.535 13.230 1.00 96.50 105 GLN A CA 1
ATOM 805 C C . GLN A 1 105 ? 3.345 -7.428 12.255 1.00 96.50 105 GLN A C 1
ATOM 807 O O . GLN A 1 105 ? 4.491 -7.116 11.920 1.00 96.50 105 GLN A O 1
ATOM 812 N N . ARG A 1 106 ? 2.751 -8.536 11.787 1.00 96.94 106 ARG A N 1
ATOM 813 C CA . ARG A 1 106 ? 3.374 -9.399 10.776 1.00 96.94 106 ARG A CA 1
ATOM 814 C C . ARG A 1 106 ? 3.408 -8.650 9.454 1.00 96.94 106 ARG A C 1
ATOM 816 O O . ARG A 1 106 ? 4.486 -8.504 8.888 1.00 96.94 106 ARG A O 1
ATOM 823 N N . TYR A 1 107 ? 2.276 -8.085 9.032 1.00 97.62 107 TYR A N 1
ATOM 824 C CA . TYR A 1 107 ? 2.210 -7.307 7.797 1.00 97.62 107 TYR A CA 1
ATOM 825 C C . TYR A 1 107 ? 3.172 -6.124 7.801 1.00 97.62 107 TYR A C 1
ATOM 827 O O . TYR A 1 107 ? 3.856 -5.884 6.810 1.00 97.62 107 TYR A O 1
ATOM 835 N N . TRP A 1 108 ? 3.292 -5.421 8.928 1.00 97.38 108 TRP A N 1
ATOM 836 C CA . TRP A 1 108 ? 4.250 -4.331 9.057 1.00 97.38 108 TRP A CA 1
ATOM 837 C C . TRP A 1 108 ? 5.691 -4.810 8.861 1.00 97.38 108 TRP A C 1
ATOM 839 O O . TRP A 1 108 ? 6.418 -4.232 8.053 1.00 97.38 108 TRP A O 1
ATOM 849 N N . ARG A 1 109 ? 6.098 -5.911 9.503 1.00 96.31 109 ARG A N 1
ATOM 850 C CA . ARG A 1 109 ? 7.442 -6.484 9.313 1.00 96.31 109 ARG A CA 1
ATOM 851 C C . ARG A 1 109 ? 7.685 -6.951 7.876 1.00 96.31 109 ARG A C 1
ATOM 853 O O . ARG A 1 109 ? 8.747 -6.670 7.326 1.00 96.31 109 ARG A O 1
ATOM 860 N N . ASP A 1 110 ? 6.707 -7.605 7.259 1.00 96.19 110 ASP A N 1
ATOM 861 C CA . ASP A 1 110 ? 6.819 -8.097 5.882 1.00 96.19 110 ASP A CA 1
ATOM 862 C C . ASP A 1 110 ? 6.894 -6.933 4.877 1.00 96.19 110 ASP A C 1
ATOM 864 O O . ASP A 1 110 ? 7.684 -6.962 3.929 1.00 96.19 110 ASP A O 1
ATOM 868 N N . SER A 1 111 ? 6.141 -5.854 5.118 1.00 96.62 111 SER A N 1
ATOM 869 C CA . SER A 1 111 ? 6.137 -4.658 4.266 1.00 96.62 111 SER A CA 1
ATOM 870 C C . SER A 1 111 ? 7.495 -3.949 4.230 1.00 96.62 111 SER A C 1
ATOM 872 O O . SER A 1 111 ? 7.920 -3.493 3.168 1.00 96.62 111 SER A O 1
ATOM 874 N N . GLN A 1 112 ? 8.238 -3.944 5.345 1.00 95.19 112 GLN A N 1
ATOM 875 C CA . GLN A 1 112 ? 9.594 -3.385 5.412 1.00 95.19 112 GLN A CA 1
ATOM 876 C C . GLN A 1 112 ? 10.532 -4.065 4.411 1.00 95.19 112 GLN A C 1
ATOM 878 O O . GLN A 1 112 ? 11.340 -3.406 3.754 1.00 95.19 112 GLN A O 1
ATOM 883 N N . GLN A 1 113 ? 10.401 -5.384 4.238 1.00 94.12 113 GLN A N 1
ATOM 884 C CA . GLN A 1 113 ? 11.205 -6.126 3.270 1.00 94.12 113 GLN A CA 1
ATOM 885 C C . GLN A 1 113 ? 10.932 -5.675 1.830 1.00 94.12 113 GLN A C 1
ATOM 887 O O . GLN A 1 113 ? 11.857 -5.586 1.016 1.00 94.12 113 GLN A O 1
ATOM 892 N N . MET A 1 114 ? 9.673 -5.374 1.506 1.00 93.56 114 MET A N 1
ATOM 893 C CA . MET A 1 114 ? 9.251 -5.025 0.145 1.00 93.56 114 MET A CA 1
ATOM 894 C C . MET A 1 114 ? 9.894 -3.726 -0.358 1.00 93.56 114 MET A C 1
ATOM 896 O O . MET A 1 114 ? 10.142 -3.571 -1.560 1.00 93.56 114 MET A O 1
ATOM 900 N N . VAL A 1 115 ? 10.214 -2.805 0.553 1.00 93.69 115 VAL A N 1
ATOM 901 C CA . VAL A 1 115 ? 10.838 -1.517 0.231 1.00 93.69 115 VAL A CA 1
ATOM 902 C C . VAL A 1 115 ? 12.245 -1.711 -0.336 1.00 93.69 115 VAL A C 1
ATOM 904 O O . VAL A 1 115 ? 12.568 -1.150 -1.386 1.00 93.69 115 VAL A O 1
ATOM 907 N N . PHE A 1 116 ? 13.079 -2.552 0.279 1.00 92.81 116 PHE A N 1
ATOM 908 C CA . PHE A 1 116 ? 14.483 -2.687 -0.131 1.00 92.81 116 PHE A CA 1
ATOM 909 C C . PHE A 1 116 ? 14.792 -3.907 -1.010 1.00 92.81 116 PHE A C 1
ATOM 911 O O . PHE A 1 116 ? 15.807 -3.910 -1.703 1.00 92.81 116 PHE A O 1
ATOM 918 N N . SER A 1 117 ? 13.944 -4.937 -1.010 1.00 90.56 117 SER A N 1
ATOM 919 C CA . SER A 1 117 ? 14.152 -6.164 -1.788 1.00 90.56 117 SER A CA 1
ATOM 920 C C . SER A 1 117 ? 13.305 -6.181 -3.070 1.00 90.56 117 SER A C 1
ATOM 922 O O . SER A 1 117 ? 12.172 -5.691 -3.072 1.00 90.56 117 SER A O 1
ATOM 924 N N . PRO A 1 118 ? 13.793 -6.743 -4.194 1.00 86.81 118 PRO A N 1
ATOM 925 C CA . PRO A 1 118 ? 15.168 -7.188 -4.468 1.00 86.81 118 PRO A CA 1
ATOM 926 C C . PRO A 1 118 ? 16.127 -6.028 -4.787 1.00 86.81 118 PRO A C 1
ATOM 928 O O . PRO A 1 118 ? 17.336 -6.219 -4.847 1.00 86.81 118 PRO A O 1
ATOM 931 N N . ILE A 1 119 ? 15.575 -4.839 -5.024 1.00 90.12 119 ILE A N 1
ATOM 932 C CA . ILE A 1 119 ? 16.301 -3.591 -5.242 1.00 90.12 119 ILE A CA 1
ATOM 933 C C . ILE A 1 119 ? 15.696 -2.520 -4.344 1.00 90.12 119 ILE A C 1
ATOM 935 O O . ILE A 1 119 ? 14.474 -2.504 -4.124 1.00 90.12 119 ILE A O 1
ATOM 939 N N . SER A 1 120 ? 16.537 -1.609 -3.861 1.00 94.56 120 SER A N 1
ATOM 940 C CA . SER A 1 120 ? 16.059 -0.463 -3.098 1.00 94.56 120 SER A CA 1
ATOM 941 C C . SER A 1 120 ? 15.191 0.435 -3.970 1.00 94.56 120 SER A C 1
ATOM 943 O O . SER A 1 120 ? 15.337 0.481 -5.197 1.00 94.56 120 SER A O 1
ATOM 945 N N . GLN A 1 121 ? 14.266 1.157 -3.344 1.00 93.56 121 GLN A N 1
ATOM 946 C CA . GLN A 1 121 ? 13.427 2.078 -4.097 1.00 93.56 121 GLN A CA 1
ATOM 947 C C . GLN A 1 121 ? 14.241 3.198 -4.751 1.00 93.56 121 GLN A C 1
ATOM 949 O O . GLN A 1 121 ? 13.955 3.547 -5.889 1.00 93.56 121 GLN A O 1
ATOM 954 N N . GLU A 1 122 ? 15.298 3.686 -4.095 1.00 94.75 122 GLU A N 1
ATOM 955 C CA . GLU A 1 122 ? 16.201 4.692 -4.670 1.00 94.75 122 GLU A CA 1
ATOM 956 C C . GLU A 1 122 ? 16.881 4.193 -5.946 1.00 94.75 122 GLU A C 1
ATOM 958 O O . GLU A 1 122 ? 16.920 4.896 -6.954 1.00 94.75 122 GLU A O 1
ATOM 963 N N . MET A 1 123 ? 17.336 2.936 -5.963 1.00 93.88 123 MET A N 1
ATOM 964 C CA . MET A 1 123 ? 17.869 2.327 -7.185 1.00 93.88 123 MET A CA 1
ATOM 965 C C . MET A 1 123 ? 16.797 2.204 -8.274 1.00 93.88 123 MET A C 1
ATOM 967 O O . MET A 1 123 ? 17.085 2.446 -9.446 1.00 93.88 123 MET A O 1
ATOM 971 N N . GLY A 1 124 ? 15.556 1.879 -7.901 1.00 94.25 124 GLY A N 1
ATOM 972 C CA . GLY A 1 124 ? 14.422 1.872 -8.826 1.00 94.25 124 GLY A CA 1
ATOM 973 C C . GLY A 1 124 ? 14.113 3.259 -9.409 1.00 94.25 124 GLY A C 1
ATOM 974 O O . GLY A 1 124 ? 13.892 3.382 -10.613 1.00 94.25 124 GLY A O 1
ATOM 975 N N . ARG A 1 125 ? 14.158 4.316 -8.589 1.00 95.50 125 ARG A N 1
ATOM 976 C CA . ARG A 1 125 ? 13.981 5.715 -9.023 1.00 95.50 125 ARG A CA 1
ATOM 977 C C . ARG A 1 125 ? 15.101 6.145 -9.970 1.00 95.50 125 ARG A C 1
ATOM 979 O O . ARG A 1 125 ? 14.821 6.709 -11.026 1.00 95.50 125 ARG A O 1
ATOM 986 N N . ASN A 1 126 ? 16.347 5.791 -9.653 1.00 95.62 126 ASN A N 1
ATOM 987 C CA . ASN A 1 126 ? 17.502 6.021 -10.524 1.00 95.62 126 ASN A CA 1
ATOM 988 C C . ASN A 1 126 ? 17.349 5.332 -11.885 1.00 95.62 126 ASN A C 1
ATOM 990 O O . ASN A 1 126 ? 17.682 5.919 -12.913 1.00 95.62 126 ASN A O 1
ATOM 994 N N . PHE A 1 127 ? 16.835 4.102 -11.907 1.00 94.69 127 PHE A N 1
ATOM 995 C CA . PHE A 1 127 ? 16.560 3.383 -13.149 1.00 94.69 127 PHE A CA 1
ATOM 996 C C . PHE A 1 127 ? 15.489 4.089 -13.992 1.00 94.69 127 PHE A C 1
ATOM 998 O O . PHE A 1 127 ? 15.701 4.316 -15.180 1.00 94.69 127 PHE A O 1
ATOM 1005 N N . ILE A 1 128 ? 14.376 4.504 -13.378 1.00 95.31 128 ILE A N 1
ATOM 1006 C CA . ILE A 1 128 ? 13.312 5.245 -14.073 1.00 95.31 128 ILE A CA 1
ATOM 1007 C C . ILE A 1 128 ? 13.868 6.538 -14.684 1.00 95.31 128 ILE A C 1
ATOM 1009 O O . ILE A 1 128 ? 13.631 6.813 -15.857 1.00 95.31 128 ILE A O 1
ATOM 1013 N N . ALA A 1 129 ? 14.651 7.302 -13.920 1.00 96.44 129 ALA A N 1
ATOM 1014 C CA . ALA A 1 129 ? 15.300 8.523 -14.392 1.00 96.44 129 ALA A CA 1
ATOM 1015 C C . ALA A 1 129 ? 16.190 8.281 -15.627 1.00 96.44 129 ALA A C 1
ATOM 1017 O O . ALA A 1 129 ? 16.123 9.038 -16.597 1.00 96.44 129 ALA A O 1
ATOM 1018 N N . GLN A 1 130 ? 16.975 7.199 -15.624 1.00 95.31 130 GLN A N 1
ATOM 1019 C CA . GLN A 1 130 ? 17.819 6.814 -16.761 1.00 95.31 130 GLN A CA 1
ATOM 1020 C C . GLN A 1 130 ? 16.997 6.467 -18.006 1.00 95.31 130 GLN A C 1
ATOM 1022 O O . GLN A 1 130 ? 17.358 6.873 -19.109 1.00 95.31 130 GLN A O 1
ATOM 1027 N N . CYS A 1 131 ? 15.859 5.787 -17.846 1.00 93.94 131 CYS A N 1
ATOM 1028 C CA . CYS A 1 131 ? 14.943 5.502 -18.955 1.00 93.94 131 CYS A CA 1
ATOM 1029 C C . CYS A 1 131 ? 14.344 6.772 -19.583 1.00 93.94 131 CYS A C 1
ATOM 1031 O O . CYS A 1 131 ? 14.016 6.764 -20.767 1.00 93.94 131 CYS A O 1
ATOM 1033 N N . TYR A 1 132 ? 14.249 7.869 -18.826 1.00 95.38 132 TYR A N 1
ATOM 1034 C CA . TYR A 1 132 ? 13.850 9.187 -19.335 1.00 95.38 132 TYR A CA 1
ATOM 1035 C C . TYR A 1 132 ? 15.016 10.015 -19.909 1.00 95.38 132 TYR A C 1
ATOM 1037 O O . TYR A 1 132 ? 14.822 11.172 -20.277 1.00 95.38 132 TYR A O 1
ATOM 1045 N N . GLY A 1 133 ? 16.217 9.438 -20.024 1.00 94.69 133 GLY A N 1
ATOM 1046 C CA . GLY A 1 133 ? 17.373 10.065 -20.672 1.00 94.69 133 GLY A CA 1
ATOM 1047 C C . GLY A 1 133 ? 18.315 10.822 -19.735 1.00 94.69 133 GLY A C 1
ATOM 1048 O O . GLY A 1 133 ? 19.235 11.487 -20.212 1.00 94.69 133 GLY A O 1
ATOM 1049 N N . LEU A 1 134 ? 18.122 10.730 -18.415 1.00 95.50 134 LEU A N 1
ATOM 1050 C CA . LEU A 1 134 ? 19.070 11.293 -17.452 1.00 95.50 134 LEU A CA 1
ATOM 1051 C C . LEU A 1 134 ? 20.338 10.424 -17.351 1.00 95.50 134 LEU A C 1
ATOM 1053 O O . LEU A 1 134 ? 20.275 9.205 -17.541 1.00 95.50 134 LEU A O 1
ATOM 1057 N N . PRO A 1 135 ? 21.508 11.022 -17.053 1.00 93.31 135 PRO A N 1
ATOM 1058 C CA . PRO A 1 135 ? 22.743 10.266 -16.887 1.00 93.31 135 PRO A CA 1
ATOM 1059 C C . PRO A 1 135 ? 22.649 9.298 -15.701 1.00 93.31 135 PRO A C 1
ATOM 1061 O O . PRO A 1 135 ? 21.888 9.505 -14.756 1.00 93.31 135 PRO A O 1
ATOM 1064 N N . LYS A 1 136 ? 23.456 8.235 -15.742 1.00 89.50 136 LYS A N 1
ATOM 1065 C CA . LYS A 1 136 ? 23.504 7.229 -14.678 1.00 89.50 136 LYS A CA 1
ATOM 1066 C C . LYS A 1 136 ? 23.942 7.853 -13.346 1.00 89.50 136 LYS A C 1
ATOM 1068 O O . LYS A 1 136 ? 25.026 8.425 -13.263 1.00 89.50 136 LYS A O 1
ATOM 1073 N N . SER A 1 137 ? 23.107 7.692 -12.322 1.00 79.19 137 SER A N 1
ATOM 1074 C CA . SER A 1 137 ? 23.391 8.075 -10.934 1.00 79.19 137 SER A CA 1
ATOM 1075 C C . SER A 1 137 ? 24.509 7.201 -10.337 1.00 79.19 137 SER A C 1
ATOM 1077 O O . SER A 1 137 ? 24.572 6.007 -10.649 1.00 79.19 137 SER A O 1
ATOM 1079 N N . PHE A 1 138 ? 25.373 7.793 -9.502 1.00 70.12 138 PHE A N 1
ATOM 1080 C CA . PHE A 1 138 ? 26.462 7.111 -8.782 1.00 70.12 138 PHE A CA 1
ATOM 1081 C C . PHE A 1 138 ? 25.977 6.410 -7.512 1.00 70.12 138 PHE A C 1
ATOM 1083 O O . PHE A 1 138 ? 25.052 6.951 -6.865 1.00 70.12 138 PHE A O 1
#

Solvent-accessible surface area (backbone atoms only — not comparable to full-atom values): 7130 Å² total; per-residue (Å²): 106,30,69,56,24,42,52,49,26,50,53,36,49,53,54,44,55,52,48,25,64,69,42,69,52,97,92,38,40,44,52,74,39,64,72,51,42,49,54,54,50,50,46,53,52,50,52,51,54,35,49,52,40,42,50,50,26,50,52,27,51,77,70,73,42,93,31,72,60,44,47,43,50,23,33,42,53,13,14,51,47,13,34,50,37,18,52,51,32,34,62,75,44,40,80,56,14,74,36,90,91,31,64,42,46,54,47,33,59,56,22,58,50,43,41,49,48,98,53,36,45,67,61,43,51,48,50,46,43,37,76,74,70,45,78,83,77,131

Secondary structure (DSSP, 8-state):
-HHHHHHHHHHHHHHHHHHHHH-EETTEEGGGSHHHHHHHHHHHHHHHHHHHHHHHHHHHHHTT---HHHHHHHHHHHHHHHHHHHHHHHHHHGGGGGSTT-SHHHHHHHHHHHHHSSS-HHHHHHHHHHHTTPPPP-

Nearest PDB structures (foldseek):
  1ukw-assembly1_A  TM=9.843E-01  e=6.436E-09  Thermus thermophilus
  1buc-assembly1_A  TM=9.830E-01  e=1.494E-08  Megasphaera elsdenii
  7szv-assembly1_B-2  TM=9.812E-01  e=1.166E-08  Mycobacterium marinum
  4l1f-assembly1_A  TM=9.700E-01  e=1.914E-08  Acidaminococcus fermentans DSM 20731
  7szv-assembly1_A-2  TM=9.827E-01  e=3.467E-08  Mycobacterium marinum

Sequence (138 aa):
MAMISLGLAEAVFEDCLAYSKERIAFGKPIGQFMAIQHYLADMAIQIELARNLIFKCAWLCDNGLPYHVEASMAKIYASDIALEAATKGMEIFAGYGYTMESDIQRYWRDSQQMVFSPISQEMGRNFIAQCYGLPKSF

Foldseek 3Di:
DLVVLLVLLVVLLVVLVVQQQPDDDPRHRNCVDVVSVVLSVVSVVLSVVLVVLVVVLVVCVVVVHDRLLSVLVSLQSSLVSQLSSLVVSCVSCPPNCPDPVHCSVVSNVVSVCSCPPPHHNVVSVQVNCVVVPDDRDD

Radius of gyration: 17.16 Å; Cα contacts (8 Å, |Δi|>4): 154; chains: 1; bounding box: 45×24×50 Å

pLDDT: mean 96.23, std 3.45, range [70.12, 98.69]